Protein AF-F4HV07-F1 (afdb_monomer_lite)

pLDDT: mean 74.72, std 17.88, range [35.38, 95.12]

InterPro domains:
  IPR009568 Protein of unknown function DUF1184 [PF06683] (9-59)
  IPR009568 Protein of unknown function DUF1184 [PF06683] (61-180)
  IPR016970 Uncharacterised conserved protein UCP031143 [PIRSF031143] (29-180)

Secondary structure (DSSP, 8-state):
---------------------HHHHHHHHHHHHHHHHHHHHHHHHHHHHHHHHHHHHHHHHHHHHHT---TT----TT---HHHHHHHHHHHHHHHHHHHHHHHHHHHHTT-EE-HHHHHHHHHHHHHHHHHHHTTHHHHHHTT--HHHHHHHHHHHHHHHHHS-------SS--EE---

Structure (mmCIF, N/CA/C/O backbone):
data_AF-F4HV07-F1
#
_entry.id   AF-F4HV07-F1
#
loop_
_atom_site.group_PDB
_atom_site.id
_atom_site.type_symbol
_atom_site.label_atom_id
_atom_site.label_alt_id
_atom_site.label_comp_id
_atom_site.label_asym_id
_atom_site.label_entity_id
_atom_site.label_seq_id
_atom_site.pdbx_PDB_ins_code
_atom_site.Cartn_x
_atom_site.Cartn_y
_atom_site.Cartn_z
_atom_site.occupancy
_atom_site.B_iso_or_equiv
_atom_site.auth_seq_id
_atom_site.auth_comp_id
_atom_site.auth_asym_id
_atom_site.auth_atom_id
_atom_site.pdbx_PDB_model_num
ATOM 1 N N . MET A 1 1 ? -64.181 -35.213 19.796 1.00 35.38 1 MET A N 1
ATOM 2 C CA . MET A 1 1 ? -63.453 -33.927 19.724 1.00 35.38 1 MET A CA 1
ATOM 3 C C . MET A 1 1 ? -62.015 -34.170 20.150 1.00 35.38 1 MET A C 1
ATOM 5 O O . MET A 1 1 ? -61.786 -34.418 21.320 1.00 35.38 1 MET A O 1
ATOM 9 N N . SER A 1 2 ? -61.066 -34.180 19.218 1.00 43.28 2 SER A N 1
ATOM 10 C CA . SER A 1 2 ? -59.640 -34.032 19.534 1.00 43.28 2 SER A CA 1
ATOM 11 C C . SER A 1 2 ? -58.953 -33.558 18.258 1.00 43.28 2 SER A C 1
ATOM 13 O O . SER A 1 2 ? -58.504 -34.352 17.436 1.00 43.28 2 SER A O 1
ATOM 15 N N . MET A 1 3 ? -59.032 -32.247 18.015 1.00 40.47 3 MET A N 1
ATOM 16 C CA . MET A 1 3 ? -58.273 -31.603 16.950 1.00 40.47 3 MET A CA 1
ATOM 17 C C . MET A 1 3 ? -56.833 -31.511 17.443 1.00 40.47 3 MET A C 1
ATOM 19 O O . MET A 1 3 ? -56.530 -30.752 18.360 1.00 40.47 3 MET A O 1
ATOM 23 N N . THR A 1 4 ? -55.957 -32.333 16.875 1.00 45.59 4 THR A N 1
ATOM 24 C CA . THR A 1 4 ? -54.514 -32.221 17.070 1.00 45.59 4 THR A CA 1
ATOM 25 C C . THR A 1 4 ? -54.048 -30.919 16.436 1.00 45.59 4 THR A C 1
ATOM 27 O O . THR A 1 4 ? -53.801 -30.855 15.230 1.00 45.59 4 THR A O 1
ATOM 30 N N . ASP A 1 5 ? -53.976 -29.883 17.261 1.00 43.06 5 ASP A N 1
ATOM 31 C CA . ASP A 1 5 ? -53.484 -28.564 16.907 1.00 43.06 5 ASP A CA 1
ATOM 32 C C . ASP A 1 5 ? -51.972 -28.670 16.654 1.00 43.06 5 ASP A C 1
ATOM 34 O O . ASP A 1 5 ? -51.141 -28.716 17.565 1.00 43.06 5 ASP A O 1
ATOM 38 N N . ARG A 1 6 ? -51.602 -28.856 15.383 1.00 45.81 6 ARG A N 1
ATOM 39 C CA . ARG A 1 6 ? -50.206 -28.906 14.946 1.00 45.81 6 ARG A CA 1
ATOM 40 C C . ARG A 1 6 ? -49.664 -27.484 14.960 1.00 45.81 6 ARG A C 1
ATOM 42 O O . ARG A 1 6 ? -49.625 -26.813 13.932 1.00 45.81 6 ARG A O 1
ATOM 49 N N . VAL A 1 7 ? -49.229 -27.042 16.137 1.00 45.25 7 VAL A N 1
ATOM 50 C CA . VAL A 1 7 ? -48.490 -25.793 16.321 1.00 45.25 7 VAL A CA 1
ATOM 51 C C . VAL A 1 7 ? -47.242 -25.845 15.440 1.00 45.25 7 VAL A C 1
ATOM 53 O O . VAL A 1 7 ? -46.261 -26.531 15.737 1.00 45.25 7 VAL A O 1
ATOM 56 N N . LEU A 1 8 ? -47.310 -25.126 14.320 1.00 48.62 8 LEU A N 1
ATOM 57 C CA . LEU A 1 8 ? -46.203 -24.836 13.420 1.00 48.62 8 LEU A CA 1
ATOM 58 C C . LEU A 1 8 ? -45.113 -24.130 14.225 1.00 48.62 8 LEU A C 1
ATOM 60 O O . LEU A 1 8 ? -45.133 -22.909 14.400 1.00 48.62 8 LEU A O 1
ATOM 64 N N . ARG A 1 9 ? -44.165 -24.918 14.744 1.00 46.69 9 ARG A N 1
ATOM 65 C CA . ARG A 1 9 ? -42.970 -24.435 15.432 1.00 46.69 9 ARG A CA 1
ATOM 66 C C . ARG A 1 9 ? -42.171 -23.631 14.415 1.00 46.69 9 ARG A C 1
ATOM 68 O O . ARG A 1 9 ? -41.410 -24.180 13.623 1.00 46.69 9 ARG A O 1
ATOM 75 N N . HIS A 1 10 ? -42.430 -22.327 14.396 1.00 42.97 10 HIS A N 1
ATOM 76 C CA . HIS A 1 10 ? -41.732 -21.359 13.575 1.00 42.97 10 HIS A CA 1
ATOM 77 C C . HIS A 1 10 ? -40.242 -21.525 13.835 1.00 42.97 10 HIS A C 1
ATOM 79 O O . HIS A 1 10 ? -39.713 -21.113 14.866 1.00 42.97 10 HIS A O 1
ATOM 85 N N . ASN A 1 11 ? -39.569 -22.135 12.866 1.00 41.00 11 ASN A N 1
ATOM 86 C CA . ASN A 1 11 ? -38.128 -22.278 12.800 1.00 41.00 11 ASN A CA 1
ATOM 87 C C . ASN A 1 11 ? -37.521 -20.915 12.419 1.00 41.00 11 ASN A C 1
ATOM 89 O O . ASN A 1 11 ? -36.750 -20.791 11.467 1.00 41.00 11 ASN A O 1
ATOM 93 N N . LYS A 1 12 ? -37.876 -19.855 13.162 1.00 43.12 12 LYS A N 1
ATOM 94 C CA . LYS A 1 12 ? -37.102 -18.617 13.207 1.00 43.12 12 LYS A CA 1
ATOM 95 C C . LYS A 1 12 ? -35.847 -18.955 13.986 1.00 43.12 12 LYS A C 1
ATOM 97 O O . LYS A 1 12 ? -35.738 -18.700 15.180 1.00 43.12 12 LYS A O 1
ATOM 102 N N . ARG A 1 13 ? -34.950 -19.628 13.258 1.00 40.62 13 ARG A N 1
ATOM 103 C CA . ARG A 1 13 ? -33.519 -19.752 13.477 1.00 40.62 13 ARG A CA 1
ATOM 104 C C . ARG A 1 13 ? -33.102 -18.553 14.301 1.00 40.62 13 ARG A C 1
ATOM 106 O O . ARG A 1 13 ? -33.077 -17.438 13.785 1.00 40.62 13 ARG A O 1
ATOM 113 N N . LEU A 1 14 ? -32.933 -18.820 15.593 1.00 40.00 14 LEU A N 1
ATOM 114 C CA . LEU A 1 14 ? -32.525 -17.877 16.611 1.00 40.00 14 LEU A CA 1
ATOM 115 C C . LEU A 1 14 ? -31.352 -17.118 16.006 1.00 40.00 14 LEU A C 1
ATOM 117 O O . LEU A 1 14 ? -30.250 -17.657 15.884 1.00 40.00 14 LEU A O 1
ATOM 121 N N . LEU A 1 15 ? -31.626 -15.901 15.529 1.00 40.31 15 LEU A N 1
ATOM 122 C CA . LEU A 1 15 ? -30.617 -14.898 15.267 1.00 40.31 15 LEU A CA 1
ATOM 123 C C . LEU A 1 15 ? -30.071 -14.628 16.647 1.00 40.31 15 LEU A C 1
ATOM 125 O O . LEU A 1 15 ? -30.606 -13.798 17.368 1.00 40.31 15 LEU A O 1
ATOM 129 N N . GLN A 1 16 ? -29.116 -15.476 17.016 1.00 40.97 16 GLN A N 1
ATOM 130 C CA . GLN A 1 16 ? -28.463 -15.559 18.295 1.00 40.97 16 GLN A CA 1
ATOM 131 C C . GLN A 1 16 ? -28.157 -14.124 18.687 1.00 40.97 16 GLN A C 1
ATOM 133 O O . GLN A 1 16 ? -27.287 -13.480 18.095 1.00 40.97 16 GLN A O 1
ATOM 138 N N . GLU A 1 17 ? -28.980 -13.596 19.592 1.00 39.78 17 GLU A N 1
ATOM 139 C CA . GLU A 1 17 ? -28.769 -12.327 20.255 1.00 39.78 17 GLU A CA 1
ATOM 140 C C . GLU A 1 17 ? -27.489 -12.542 21.040 1.00 39.78 17 GLU A C 1
ATOM 142 O O . GLU A 1 17 ? -27.471 -13.059 22.157 1.00 39.78 17 GLU A O 1
ATOM 147 N N . SER A 1 18 ? -26.367 -12.303 20.368 1.00 46.44 18 SER A N 1
ATOM 148 C CA . SER A 1 18 ? -25.047 -12.400 20.942 1.00 46.44 18 SER A CA 1
ATOM 149 C C . SER A 1 18 ? -24.970 -11.295 21.980 1.00 46.44 18 SER A C 1
ATOM 151 O O . SER A 1 18 ? -24.650 -10.157 21.644 1.00 46.44 18 SER A O 1
ATOM 153 N N . ARG A 1 19 ? -25.379 -11.650 23.201 1.00 41.97 19 ARG A N 1
ATOM 154 C CA . ARG A 1 19 ? -25.065 -11.049 24.496 1.00 41.97 19 ARG A CA 1
ATOM 155 C C . ARG A 1 19 ? -24.405 -9.683 24.341 1.00 41.97 19 ARG A C 1
ATOM 157 O O . ARG A 1 19 ? -23.184 -9.585 24.237 1.00 41.97 19 ARG A O 1
ATOM 164 N N . TYR A 1 20 ? -25.241 -8.650 24.296 1.00 43.00 20 TYR A N 1
ATOM 165 C CA . TYR A 1 20 ? -24.822 -7.259 24.378 1.00 43.00 20 TYR A CA 1
ATOM 166 C C . TYR A 1 20 ? -24.114 -7.064 25.724 1.00 43.00 20 TYR A C 1
ATOM 168 O O . TYR A 1 20 ? -24.751 -6.929 26.763 1.00 43.00 20 TYR A O 1
ATOM 176 N N . SER A 1 21 ? -22.786 -7.165 25.724 1.00 46.47 21 SER A N 1
ATOM 177 C CA . SER A 1 21 ? -21.958 -6.898 26.895 1.00 46.47 21 SER A CA 1
ATOM 178 C C . SER A 1 21 ? -21.276 -5.550 26.677 1.00 46.47 21 SER A C 1
ATOM 180 O O . SER A 1 21 ? -20.491 -5.438 25.728 1.00 46.47 21 SER A O 1
ATOM 182 N N . PRO A 1 22 ? -21.539 -4.532 27.516 1.00 55.81 22 PRO A N 1
ATOM 183 C CA . PRO A 1 22 ? -20.980 -3.189 27.339 1.00 55.81 22 PRO A CA 1
ATOM 184 C C . PRO A 1 22 ? -19.443 -3.195 27.313 1.00 55.81 22 PRO A C 1
ATOM 186 O O . PRO A 1 22 ? -18.833 -2.406 26.596 1.00 55.81 22 PRO A O 1
ATOM 189 N N . TYR A 1 23 ? -18.807 -4.164 27.980 1.00 53.59 23 TYR A N 1
ATOM 190 C CA . TYR A 1 23 ? -17.352 -4.333 27.963 1.00 53.59 23 TYR A CA 1
ATOM 191 C C . TYR A 1 23 ? -16.792 -4.742 26.591 1.00 53.59 23 TYR A C 1
ATOM 193 O O . TYR A 1 23 ? -15.647 -4.429 26.281 1.00 53.59 23 TYR A O 1
ATOM 201 N N . THR A 1 24 ? -17.587 -5.401 25.738 1.00 58.12 24 THR A N 1
ATOM 202 C CA . THR A 1 24 ? -17.143 -5.795 24.386 1.00 58.12 24 THR A CA 1
ATOM 203 C C . THR A 1 24 ? -17.156 -4.639 23.389 1.00 58.12 24 THR A C 1
ATOM 205 O O . THR A 1 24 ? -16.438 -4.697 22.389 1.00 58.12 24 THR A O 1
ATOM 208 N N . LEU A 1 25 ? -17.946 -3.588 23.646 1.00 61.03 25 LEU A N 1
ATOM 209 C CA . LEU A 1 25 ? -18.058 -2.437 22.749 1.00 61.03 25 LEU A CA 1
ATOM 210 C C . LEU A 1 25 ? -16.751 -1.636 22.728 1.00 61.03 25 LEU A C 1
ATOM 212 O O . LEU A 1 25 ? -16.178 -1.439 21.657 1.00 61.03 25 LEU A O 1
ATOM 216 N N . GLY A 1 26 ? -16.216 -1.301 23.908 1.00 65.38 26 GLY A N 1
ATOM 217 C CA . GLY A 1 26 ? -14.951 -0.567 24.022 1.00 65.38 26 GLY A CA 1
ATOM 218 C C . GLY A 1 26 ? -13.763 -1.317 23.407 1.00 65.38 26 GLY A C 1
ATOM 219 O O . GLY A 1 26 ? -12.891 -0.711 22.785 1.00 65.38 26 GLY A O 1
ATOM 220 N N . THR A 1 27 ? -13.746 -2.654 23.492 1.00 73.44 27 THR A N 1
ATOM 221 C CA . THR A 1 27 ? -12.715 -3.468 22.824 1.00 73.44 27 THR A CA 1
ATOM 222 C C . THR A 1 27 ? -12.792 -3.347 21.301 1.00 73.44 27 THR A C 1
ATOM 224 O O . THR A 1 27 ? -11.757 -3.220 20.646 1.00 73.44 27 THR A O 1
ATOM 227 N N . LYS A 1 28 ? -14.002 -3.353 20.726 1.00 76.31 28 LYS A N 1
ATOM 228 C CA . LYS A 1 28 ? -14.199 -3.245 19.272 1.00 76.31 28 LYS A CA 1
ATOM 229 C C . LYS A 1 28 ? -13.861 -1.857 18.739 1.00 76.31 28 LYS A C 1
ATOM 231 O O . LYS A 1 28 ? -13.249 -1.768 17.680 1.00 76.31 28 LYS A O 1
ATOM 236 N N . GLU A 1 29 ? -14.209 -0.795 19.459 1.00 78.56 29 GLU A N 1
ATOM 237 C CA . GLU A 1 29 ? -13.855 0.576 19.068 1.00 78.56 29 GLU A CA 1
ATOM 238 C C . GLU A 1 29 ? -12.343 0.791 19.080 1.00 78.56 29 GLU A C 1
ATOM 240 O O . GLU A 1 29 ? -11.780 1.262 18.091 1.00 78.56 29 GLU A O 1
ATOM 245 N N . LYS A 1 30 ? -11.660 0.343 20.142 1.00 83.38 30 LYS A N 1
ATOM 246 C CA . LYS A 1 30 ? -10.193 0.388 20.212 1.00 83.38 30 LYS A CA 1
ATOM 247 C C . LYS A 1 30 ? -9.549 -0.386 19.060 1.00 83.38 30 LYS A C 1
ATOM 249 O O . LYS A 1 30 ? -8.585 0.082 18.458 1.00 83.38 30 LYS A O 1
ATOM 254 N N . GLN A 1 31 ? -10.094 -1.556 18.725 1.00 85.00 31 GLN A N 1
ATOM 255 C CA . GLN A 1 31 ? -9.618 -2.341 17.590 1.00 85.00 31 GLN A CA 1
ATOM 256 C C . GLN A 1 31 ? -9.860 -1.627 16.253 1.00 85.00 31 GLN A C 1
ATOM 258 O O . GLN A 1 31 ? -8.975 -1.634 15.402 1.00 85.00 31 GLN A O 1
ATOM 263 N N . LYS A 1 32 ? -11.019 -0.985 16.073 1.00 84.69 32 LYS A N 1
ATOM 264 C CA . LYS A 1 32 ? -11.344 -0.215 14.866 1.00 84.69 32 LYS A CA 1
ATOM 265 C C . LYS A 1 32 ? -10.378 0.953 14.673 1.00 84.69 32 LYS A C 1
ATOM 267 O O . LYS A 1 32 ? -9.863 1.122 13.574 1.00 84.69 32 LYS A O 1
ATOM 272 N N . HIS A 1 33 ? -10.097 1.719 15.729 1.00 87.06 33 HIS A N 1
ATOM 273 C CA . HIS A 1 33 ? -9.116 2.8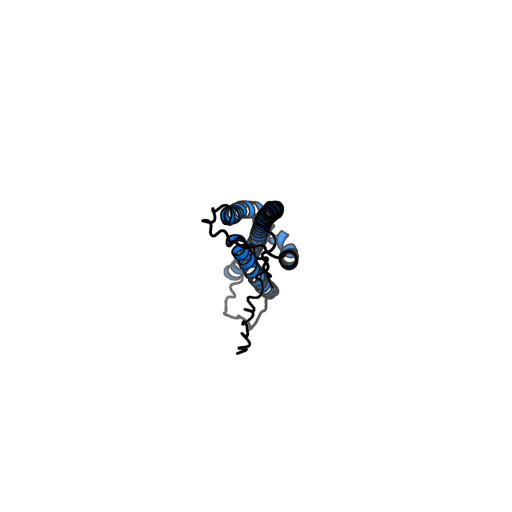07 15.676 1.00 87.06 33 HIS A CA 1
ATOM 274 C C . HIS A 1 33 ? -7.722 2.300 15.304 1.00 87.06 33 HIS A C 1
ATOM 276 O O . HIS A 1 33 ? -7.123 2.822 14.370 1.00 87.06 33 HIS A O 1
ATOM 282 N N . LYS A 1 34 ? -7.264 1.214 15.936 1.00 90.81 34 LYS A N 1
ATOM 283 C CA . LYS A 1 34 ? -5.979 0.593 15.593 1.00 90.81 34 LYS A CA 1
ATOM 284 C C . LYS A 1 34 ? -5.911 0.157 14.123 1.00 90.81 34 LYS A C 1
ATOM 286 O O . LYS A 1 34 ? -4.899 0.367 13.470 1.00 90.81 34 LYS A O 1
ATOM 291 N N . GLN A 1 35 ? -6.982 -0.434 13.588 1.00 91.00 35 GLN A N 1
ATOM 292 C CA . GLN A 1 35 ? -7.014 -0.857 12.182 1.00 91.00 35 GLN A CA 1
ATOM 293 C C . GLN A 1 35 ? -7.047 0.318 11.203 1.00 91.00 35 GLN A C 1
ATOM 295 O O . GLN A 1 35 ? -6.504 0.195 10.110 1.00 91.00 35 GLN A O 1
ATOM 300 N N . LYS A 1 36 ? -7.656 1.448 11.581 1.00 91.69 36 LYS A N 1
ATOM 301 C CA . LYS A 1 36 ? -7.581 2.687 10.798 1.00 91.69 36 LYS A CA 1
ATOM 302 C C . LYS A 1 36 ? -6.147 3.211 10.739 1.00 91.69 36 LYS A C 1
ATOM 304 O O . LYS A 1 36 ? -5.677 3.506 9.651 1.00 91.69 36 LYS A O 1
ATOM 309 N N . GLU A 1 37 ? -5.443 3.269 11.869 1.00 92.69 37 GLU A N 1
ATOM 310 C CA . GLU A 1 37 ? -4.026 3.674 11.908 1.00 92.69 37 GLU A CA 1
ATOM 311 C C . GLU A 1 37 ? -3.143 2.748 11.059 1.00 92.69 37 GLU A C 1
ATOM 313 O O . GLU A 1 37 ? -2.338 3.220 10.260 1.00 92.69 37 GLU A O 1
ATOM 318 N N . GLU A 1 38 ? -3.345 1.432 11.164 1.00 93.50 38 GLU A N 1
ATOM 319 C CA . GLU A 1 38 ? -2.631 0.450 10.341 1.00 93.50 38 GLU A CA 1
ATOM 320 C C . GLU A 1 38 ? -2.947 0.630 8.846 1.00 93.50 38 GLU A C 1
ATOM 322 O O . GLU A 1 38 ? -2.042 0.604 8.017 1.00 93.50 38 GLU A O 1
ATOM 327 N N . ALA A 1 39 ? -4.207 0.890 8.483 1.00 92.38 39 ALA A N 1
ATOM 328 C CA . ALA A 1 39 ? -4.594 1.175 7.101 1.00 92.38 39 ALA A CA 1
ATOM 329 C C . ALA A 1 39 ? -3.986 2.482 6.565 1.00 92.38 39 ALA A C 1
ATOM 331 O O . ALA A 1 39 ? -3.610 2.528 5.396 1.00 92.38 39 ALA A O 1
ATOM 332 N N . VAL A 1 40 ? -3.851 3.517 7.404 1.00 93.50 40 VAL A N 1
ATOM 333 C CA . VAL A 1 40 ? -3.136 4.757 7.052 1.00 93.50 40 VAL A CA 1
ATOM 334 C C . VAL A 1 40 ? -1.681 4.446 6.731 1.00 93.50 40 VAL A C 1
ATOM 336 O O . VAL A 1 40 ? -1.209 4.813 5.659 1.00 93.50 40 VAL A O 1
ATOM 339 N N . GLN A 1 41 ? -0.985 3.735 7.620 1.00 94.38 41 GLN A N 1
ATOM 340 C CA . GLN A 1 41 ? 0.423 3.393 7.42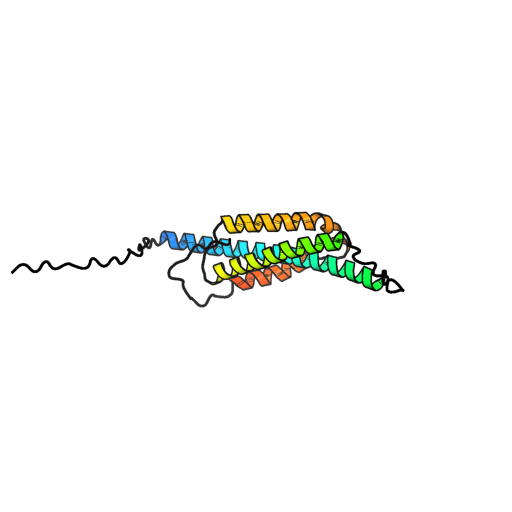3 1.00 94.38 41 GLN A CA 1
ATOM 341 C C . GLN A 1 41 ? 0.632 2.577 6.140 1.00 94.38 41 GLN A C 1
ATOM 343 O O . GLN A 1 41 ? 1.487 2.910 5.322 1.00 94.38 41 GLN A O 1
ATOM 348 N N . LEU A 1 42 ? -0.202 1.559 5.927 1.00 94.06 42 LEU A N 1
ATOM 349 C CA . LEU A 1 42 ? -0.178 0.726 4.725 1.00 94.06 42 LEU A CA 1
ATOM 350 C C . LEU A 1 42 ? -0.475 1.510 3.446 1.00 94.06 42 LEU A C 1
ATOM 352 O O . LEU A 1 42 ? 0.077 1.212 2.386 1.00 94.06 42 LEU A O 1
ATOM 356 N N . GLY A 1 43 ? -1.367 2.495 3.534 1.00 93.69 43 GLY A N 1
ATOM 357 C CA . GLY A 1 43 ? -1.682 3.362 2.414 1.00 93.69 43 GLY A CA 1
ATOM 358 C C . GLY A 1 43 ? -0.537 4.293 2.055 1.00 93.69 43 GLY A C 1
ATOM 359 O O . GLY A 1 43 ? -0.208 4.416 0.873 1.00 93.69 43 GLY A O 1
ATOM 360 N N . VAL A 1 44 ? 0.121 4.881 3.053 1.00 95.12 44 VAL A N 1
ATOM 361 C CA . VAL A 1 44 ? 1.330 5.692 2.860 1.00 95.12 44 VAL A CA 1
ATOM 362 C C . VAL A 1 44 ? 2.429 4.860 2.207 1.00 95.12 44 VAL A C 1
ATOM 364 O O . VAL A 1 44 ? 2.982 5.270 1.189 1.00 95.12 44 VAL A O 1
ATOM 367 N N . GLU A 1 45 ? 2.688 3.665 2.733 1.00 94.31 45 GLU A N 1
ATOM 368 C CA . GLU A 1 45 ? 3.729 2.770 2.234 1.00 94.31 45 GLU A CA 1
ATOM 369 C C . GLU A 1 45 ? 3.494 2.354 0.774 1.00 94.31 45 GLU A C 1
ATOM 371 O O . GLU A 1 45 ? 4.372 2.548 -0.069 1.00 94.31 45 GLU A O 1
ATOM 376 N N . LEU A 1 46 ? 2.288 1.876 0.431 1.00 93.75 46 LEU A N 1
ATOM 377 C CA . LEU A 1 46 ? 1.956 1.539 -0.958 1.00 93.75 46 LEU A CA 1
ATOM 378 C C . LEU A 1 46 ? 2.102 2.755 -1.882 1.00 93.75 46 LEU A C 1
ATOM 380 O O . LEU A 1 46 ? 2.607 2.625 -2.996 1.00 93.75 46 LEU A O 1
ATOM 384 N N . SER A 1 47 ? 1.653 3.929 -1.437 1.00 92.81 47 SER A N 1
ATOM 385 C CA . SER A 1 47 ? 1.704 5.144 -2.253 1.00 92.81 47 SER A CA 1
ATOM 386 C C . SER A 1 47 ? 3.144 5.582 -2.530 1.00 92.81 47 SER A C 1
ATOM 388 O O . SER A 1 47 ? 3.445 5.985 -3.652 1.00 92.81 47 SER A O 1
ATOM 390 N N . LEU A 1 48 ? 4.042 5.455 -1.546 1.00 92.50 48 LEU A N 1
ATOM 391 C CA . LEU A 1 48 ? 5.472 5.707 -1.732 1.00 92.50 48 LEU A CA 1
ATOM 392 C C . LEU A 1 48 ? 6.079 4.750 -2.756 1.00 92.50 48 LEU A C 1
ATOM 394 O O . LEU A 1 48 ? 6.790 5.203 -3.648 1.00 92.50 48 LEU A O 1
ATOM 398 N N . PHE A 1 49 ? 5.750 3.459 -2.686 1.00 91.62 49 PHE A N 1
ATOM 399 C CA . PHE A 1 49 ? 6.225 2.487 -3.672 1.00 91.62 49 PHE A CA 1
ATOM 400 C C . PHE A 1 49 ? 5.723 2.799 -5.086 1.00 91.62 49 PHE A C 1
ATOM 402 O O . PHE A 1 49 ? 6.491 2.711 -6.043 1.00 91.62 49 PHE A O 1
ATOM 409 N N . VAL A 1 50 ? 4.452 3.194 -5.232 1.00 89.75 50 VAL A N 1
ATOM 410 C CA . VAL A 1 50 ? 3.890 3.611 -6.529 1.00 89.75 50 VAL A CA 1
ATOM 411 C C . VAL A 1 50 ? 4.626 4.841 -7.058 1.00 89.75 50 VAL A C 1
ATOM 413 O O . VAL A 1 50 ? 5.018 4.859 -8.225 1.00 89.75 50 VAL A O 1
ATOM 416 N N . ALA A 1 51 ? 4.840 5.849 -6.209 1.00 89.88 51 ALA A N 1
ATOM 417 C CA . ALA A 1 51 ? 5.539 7.073 -6.583 1.00 89.88 51 ALA A CA 1
ATOM 418 C C . ALA A 1 51 ? 6.990 6.795 -7.007 1.00 89.88 51 ALA A C 1
ATOM 420 O O . ALA A 1 51 ? 7.427 7.300 -8.038 1.00 89.88 51 ALA A O 1
ATOM 421 N N . GLU A 1 52 ? 7.711 5.956 -6.263 1.00 89.62 52 GLU A N 1
ATOM 422 C CA . GLU A 1 52 ? 9.095 5.578 -6.565 1.00 89.62 52 GLU A CA 1
ATOM 423 C C . GLU A 1 52 ? 9.202 4.807 -7.888 1.00 89.62 52 GLU A C 1
ATOM 425 O O . GLU A 1 52 ? 10.026 5.133 -8.742 1.00 89.62 52 GLU A O 1
ATOM 430 N N . ALA A 1 53 ? 8.317 3.834 -8.117 1.00 86.25 53 ALA A N 1
ATOM 431 C CA . ALA A 1 53 ? 8.291 3.085 -9.371 1.00 86.25 53 ALA A CA 1
ATOM 432 C C . ALA A 1 53 ? 7.944 3.974 -10.579 1.00 86.25 53 ALA A C 1
ATOM 434 O O . ALA A 1 53 ? 8.533 3.820 -11.651 1.00 86.25 53 ALA A O 1
ATOM 435 N N . MET A 1 54 ? 7.004 4.911 -10.419 1.00 85.19 54 MET A N 1
ATOM 436 C CA . MET A 1 54 ? 6.676 5.890 -11.459 1.00 85.19 54 MET A CA 1
ATOM 437 C C . MET A 1 54 ? 7.842 6.837 -11.751 1.00 85.19 54 MET A C 1
ATOM 439 O O . MET A 1 54 ? 8.101 7.133 -12.916 1.00 85.19 54 MET A O 1
ATOM 443 N N . PHE A 1 55 ? 8.546 7.287 -10.715 1.00 84.81 55 PHE A N 1
ATOM 444 C CA . PHE A 1 55 ? 9.699 8.172 -10.842 1.00 84.81 55 PHE A CA 1
ATOM 445 C C . PHE A 1 55 ? 10.837 7.514 -11.641 1.00 84.81 55 PHE A C 1
ATOM 447 O O . PHE A 1 55 ? 11.349 8.084 -12.607 1.00 84.81 55 PHE A O 1
ATOM 454 N N . LEU A 1 56 ? 11.148 6.254 -11.328 1.00 82.44 56 LEU A N 1
ATOM 455 C CA . LEU A 1 56 ? 12.142 5.473 -12.069 1.00 82.44 56 LEU A CA 1
ATOM 456 C C . LEU A 1 56 ? 11.756 5.267 -13.542 1.00 82.44 56 LEU A C 1
ATOM 458 O O . LEU A 1 56 ? 12.618 5.283 -14.423 1.00 82.44 56 LEU A O 1
ATOM 462 N N . LEU A 1 57 ? 10.463 5.097 -13.833 1.00 78.44 57 LEU A N 1
ATOM 463 C CA . LEU A 1 57 ? 9.992 5.026 -15.214 1.00 78.44 57 LEU A CA 1
ATOM 464 C C . LEU A 1 57 ? 10.157 6.334 -15.973 1.00 78.44 57 LEU A C 1
ATOM 466 O O . LEU A 1 57 ? 10.506 6.289 -17.154 1.00 78.44 57 LEU A O 1
ATOM 470 N N . SER A 1 58 ? 9.855 7.472 -15.344 1.00 75.25 58 SER A N 1
ATOM 471 C CA . SER A 1 58 ? 9.965 8.765 -16.018 1.00 75.25 58 SER A CA 1
ATOM 472 C C . SER A 1 58 ? 11.404 9.058 -16.422 1.00 75.25 58 SER A C 1
ATOM 474 O O . SER A 1 58 ? 11.629 9.482 -17.556 1.00 75.25 58 SER A O 1
ATOM 476 N N . ASP A 1 59 ? 12.370 8.740 -15.561 1.00 68.56 59 ASP A N 1
ATOM 477 C CA . ASP A 1 59 ? 13.790 8.924 -15.868 1.00 68.56 59 ASP A CA 1
ATOM 478 C C . ASP A 1 59 ? 14.232 8.018 -17.017 1.00 68.56 59 ASP A C 1
ATOM 480 O O . ASP A 1 59 ? 14.872 8.473 -17.969 1.00 68.56 59 ASP A O 1
ATOM 484 N N . ALA A 1 60 ? 13.831 6.742 -16.982 1.00 69.31 60 ALA A N 1
ATOM 485 C CA . ALA A 1 60 ? 14.135 5.805 -18.055 1.00 69.31 60 ALA A CA 1
ATOM 486 C C . ALA A 1 60 ? 13.536 6.277 -19.389 1.00 69.31 60 ALA A C 1
ATOM 488 O O . ALA A 1 60 ? 14.242 6.339 -20.399 1.00 69.31 60 ALA A O 1
ATOM 489 N N . TYR A 1 61 ? 12.255 6.656 -19.398 1.00 68.44 61 TYR A N 1
ATOM 490 C CA . TYR A 1 61 ? 11.564 7.118 -20.601 1.00 68.44 61 TYR A CA 1
ATOM 491 C C . TYR A 1 61 ? 12.190 8.401 -21.163 1.00 68.44 61 TYR A C 1
ATOM 493 O O . TYR A 1 61 ? 12.424 8.481 -22.370 1.00 68.44 61 TYR A O 1
ATOM 501 N N . TYR A 1 62 ? 12.548 9.362 -20.307 1.00 63.16 62 TYR A N 1
ATOM 502 C CA . TYR A 1 62 ? 13.223 10.588 -20.731 1.00 63.16 62 TYR A CA 1
ATOM 503 C C . TYR A 1 62 ? 14.579 10.305 -21.385 1.00 63.16 62 TYR A C 1
ATOM 505 O O . TYR A 1 62 ? 14.895 10.885 -22.428 1.00 63.16 62 TYR A O 1
ATOM 513 N N . VAL A 1 63 ? 15.373 9.388 -20.822 1.00 61.06 63 VAL A N 1
ATOM 514 C CA . VAL A 1 63 ? 16.670 9.002 -21.399 1.00 61.06 63 VAL A CA 1
ATOM 515 C C . VAL A 1 63 ? 16.488 8.333 -22.762 1.00 61.06 63 VAL A C 1
ATOM 517 O O . VAL A 1 63 ? 17.190 8.686 -23.718 1.00 61.06 63 VAL A O 1
ATOM 520 N N . PHE A 1 64 ? 15.522 7.417 -22.881 1.00 56.69 64 PHE A N 1
ATOM 521 C CA . PHE A 1 64 ? 15.205 6.769 -24.154 1.00 56.69 64 PHE A CA 1
ATOM 522 C C . PHE A 1 64 ? 14.741 7.773 -25.206 1.00 56.69 64 PHE A C 1
ATOM 524 O O . PHE A 1 64 ? 15.208 7.727 -26.344 1.00 56.69 64 PHE A O 1
ATOM 531 N N . GLU A 1 65 ? 13.856 8.697 -24.835 1.00 62.84 65 GLU A N 1
ATOM 532 C CA . GLU A 1 65 ? 13.315 9.669 -25.774 1.00 62.84 65 GLU A CA 1
ATOM 533 C C . GLU A 1 65 ? 14.342 10.743 -26.169 1.00 62.84 65 GLU A C 1
ATOM 535 O O . GLU A 1 65 ? 14.356 11.186 -27.318 1.00 62.84 65 GLU A O 1
ATOM 540 N N . THR A 1 66 ? 15.212 11.169 -25.254 1.00 60.47 66 THR A N 1
ATOM 541 C CA . THR A 1 66 ? 16.132 12.293 -25.493 1.00 60.47 66 THR A CA 1
ATOM 542 C C . THR A 1 66 ? 17.439 11.844 -26.135 1.00 60.47 66 THR A C 1
ATOM 544 O O . THR A 1 66 ? 17.883 12.437 -27.118 1.00 60.47 66 THR A O 1
ATOM 547 N N . TYR A 1 67 ? 18.058 10.788 -25.605 1.00 58.59 67 TYR A N 1
ATOM 548 C CA . TYR A 1 67 ? 19.416 10.387 -25.991 1.00 58.59 67 TYR A CA 1
ATOM 549 C C . TYR A 1 67 ? 19.435 9.165 -26.899 1.00 58.59 67 TYR A C 1
ATOM 551 O O . TYR A 1 67 ? 20.305 9.048 -27.762 1.00 58.59 67 TYR A O 1
ATOM 559 N N . ILE A 1 68 ? 18.466 8.265 -26.731 1.00 60.06 68 ILE A N 1
ATOM 560 C CA . ILE A 1 68 ? 18.391 6.996 -27.462 1.00 60.06 68 ILE A CA 1
ATOM 561 C C . ILE A 1 68 ? 17.260 7.044 -28.498 1.00 60.06 68 ILE A C 1
ATOM 563 O O . ILE A 1 68 ? 16.715 6.007 -28.854 1.00 60.06 68 ILE A O 1
ATOM 567 N N . LYS A 1 69 ? 16.897 8.225 -29.027 1.00 58.50 69 LYS A N 1
ATOM 568 C CA . LYS A 1 69 ? 16.031 8.330 -30.215 1.00 58.50 69 LYS A CA 1
ATOM 569 C C . LYS A 1 69 ? 16.775 7.676 -31.391 1.00 58.50 69 LYS A C 1
ATOM 571 O O . LYS A 1 69 ? 17.703 8.290 -31.929 1.00 58.50 69 LYS A O 1
ATOM 576 N N . PRO A 1 70 ? 16.447 6.438 -31.814 1.00 51.97 70 PRO A N 1
ATOM 577 C CA . PRO A 1 70 ? 17.221 5.774 -32.847 1.00 51.97 70 PRO A CA 1
ATOM 578 C C . PRO A 1 70 ? 16.867 6.446 -34.167 1.00 51.97 70 PRO A C 1
ATOM 580 O O . PRO A 1 70 ? 15.701 6.489 -34.557 1.00 51.97 70 PRO A O 1
ATOM 583 N N . LYS A 1 71 ? 17.874 6.967 -34.870 1.00 58.38 71 LYS A N 1
ATOM 584 C CA . LYS A 1 71 ? 17.692 7.815 -36.056 1.00 58.38 71 LYS A CA 1
ATOM 585 C C . LYS A 1 71 ? 16.978 7.168 -37.252 1.00 58.38 71 LYS A C 1
ATOM 587 O O . LYS A 1 71 ? 16.849 7.843 -38.257 1.00 58.38 71 LYS A O 1
ATOM 592 N N . ASN A 1 72 ? 16.521 5.915 -37.198 1.00 55.41 72 ASN A N 1
ATOM 593 C CA . ASN A 1 72 ? 15.972 5.241 -38.380 1.00 55.41 72 ASN A CA 1
ATOM 594 C C . ASN A 1 72 ? 15.005 4.086 -38.075 1.00 55.41 72 ASN A C 1
ATOM 596 O O . ASN A 1 72 ? 15.165 3.003 -38.620 1.00 55.41 72 ASN A O 1
ATOM 600 N N . GLY A 1 73 ? 14.008 4.273 -37.202 1.00 54.03 73 GLY A N 1
ATOM 601 C CA . GLY A 1 73 ? 12.837 3.373 -37.135 1.00 54.03 73 GLY A CA 1
ATOM 602 C C . GLY A 1 73 ? 13.116 1.885 -36.857 1.00 54.03 73 GLY A C 1
ATOM 603 O O . GLY A 1 73 ? 12.203 1.070 -36.948 1.00 54.03 73 GLY A O 1
ATOM 604 N N . VAL A 1 74 ? 14.350 1.514 -36.496 1.00 50.06 74 VAL A N 1
ATOM 605 C CA . VAL A 1 74 ? 14.744 0.143 -36.166 1.00 50.06 74 VAL A CA 1
ATOM 606 C C . VAL A 1 74 ? 14.322 -0.141 -34.727 1.00 50.06 74 VAL A C 1
ATOM 608 O O . VAL A 1 74 ? 15.140 -0.372 -33.841 1.00 50.06 74 VAL A O 1
ATOM 611 N N . TYR A 1 75 ? 13.016 -0.123 -34.481 1.00 46.91 75 TYR A N 1
ATOM 612 C CA . TYR A 1 75 ? 12.457 -0.943 -33.421 1.00 46.91 75 TYR A CA 1
ATOM 613 C C . TYR A 1 75 ? 12.583 -2.382 -33.928 1.00 46.91 75 TYR A C 1
ATOM 615 O O . TYR A 1 75 ? 11.720 -2.881 -34.649 1.00 46.91 75 TYR A O 1
ATOM 623 N N . LYS A 1 76 ? 13.719 -3.040 -33.655 1.00 46.31 76 LYS A N 1
ATOM 624 C CA . LYS A 1 76 ? 13.776 -4.492 -33.821 1.00 46.31 76 LYS A CA 1
ATOM 625 C C . LYS A 1 76 ? 12.831 -5.081 -32.784 1.00 46.31 76 LYS A C 1
ATOM 627 O O . LYS A 1 76 ? 13.101 -5.027 -31.587 1.00 46.31 76 LYS A O 1
ATOM 632 N N . ASP A 1 77 ? 11.698 -5.530 -33.299 1.00 46.16 77 ASP A N 1
ATOM 633 C CA . ASP A 1 77 ? 10.824 -6.582 -32.799 1.00 46.16 77 ASP A CA 1
ATOM 634 C C . ASP A 1 77 ? 11.232 -7.126 -31.416 1.00 46.16 77 ASP A C 1
ATOM 636 O O . ASP A 1 77 ? 12.135 -7.952 -31.280 1.00 46.16 77 ASP A O 1
ATOM 640 N N . GLY A 1 78 ? 10.595 -6.603 -30.367 1.00 50.47 78 GLY A N 1
ATOM 641 C CA . GLY A 1 78 ? 10.618 -7.233 -29.051 1.00 50.47 78 GLY A CA 1
ATOM 642 C C . GLY A 1 78 ? 11.922 -7.136 -28.261 1.00 50.47 78 GLY A C 1
ATOM 643 O O . GLY A 1 78 ? 12.180 -8.036 -27.460 1.00 50.47 78 GLY A O 1
ATOM 644 N N . GLY A 1 79 ? 12.709 -6.064 -28.422 1.00 48.69 79 GLY A N 1
ATOM 645 C CA . GLY A 1 79 ? 13.792 -5.696 -27.502 1.00 48.69 79 GLY A CA 1
ATOM 646 C C . GLY A 1 79 ? 13.281 -5.495 -26.071 1.00 48.69 79 GLY A C 1
ATOM 647 O O . GLY A 1 79 ? 13.116 -4.369 -25.612 1.00 48.69 79 GLY A O 1
ATOM 648 N N . LYS A 1 80 ? 12.985 -6.597 -25.377 1.00 49.47 80 LYS A N 1
ATOM 649 C CA . LYS A 1 80 ? 12.638 -6.659 -23.962 1.00 49.47 80 LYS A CA 1
ATOM 650 C C . LYS A 1 80 ? 13.802 -6.056 -23.191 1.00 49.47 80 LYS A C 1
ATOM 652 O O . LYS A 1 80 ? 14.791 -6.739 -22.934 1.00 49.47 80 LYS A O 1
ATOM 657 N N . SER A 1 81 ? 13.712 -4.780 -22.830 1.00 54.16 81 SER A N 1
ATOM 658 C CA . SER A 1 81 ? 14.601 -4.259 -21.804 1.00 54.16 81 SER A CA 1
ATOM 659 C C . SER A 1 81 ? 14.296 -5.044 -20.525 1.00 54.16 81 SER A C 1
ATOM 661 O O . SER A 1 81 ? 13.134 -5.243 -20.162 1.00 54.16 81 SER A O 1
ATOM 663 N N . SER A 1 82 ? 15.330 -5.552 -19.856 1.00 58.31 82 SER A N 1
ATOM 664 C CA . SER A 1 82 ? 15.185 -6.257 -18.574 1.00 58.31 82 SER A CA 1
ATOM 665 C C . SER A 1 82 ? 14.391 -5.423 -17.558 1.00 58.31 82 SER A C 1
ATOM 667 O O . SER A 1 82 ? 13.599 -5.967 -16.791 1.00 58.31 82 SER A O 1
ATOM 669 N N . GLN A 1 83 ? 14.526 -4.096 -17.634 1.00 59.91 83 GLN A N 1
ATOM 670 C CA . GLN A 1 83 ? 13.763 -3.123 -16.854 1.00 59.91 83 GLN A CA 1
ATOM 671 C C . GLN A 1 83 ? 12.254 -3.159 -17.143 1.00 59.91 83 GLN A C 1
ATOM 673 O O . GLN A 1 83 ? 11.462 -3.072 -16.211 1.00 59.91 83 GLN A O 1
ATOM 678 N N . TRP A 1 84 ? 11.818 -3.340 -18.397 1.00 64.56 84 TRP A N 1
ATOM 679 C CA . TRP A 1 84 ? 10.386 -3.430 -18.717 1.00 64.56 84 TRP A CA 1
ATOM 680 C C . TRP A 1 84 ? 9.743 -4.711 -18.173 1.00 64.56 84 TRP A C 1
ATOM 682 O O . TRP A 1 84 ? 8.600 -4.694 -17.718 1.00 64.56 84 TRP A O 1
ATOM 692 N N . GLU A 1 85 ? 10.471 -5.831 -18.179 1.00 69.12 85 GLU A N 1
ATOM 693 C CA . GLU A 1 85 ? 10.003 -7.075 -17.552 1.00 69.12 85 GLU A CA 1
ATOM 694 C C . GLU A 1 85 ? 9.874 -6.927 -16.025 1.00 69.12 85 GLU A C 1
ATOM 696 O O . GLU A 1 85 ? 8.869 -7.352 -15.442 1.00 69.12 85 GLU A O 1
ATOM 701 N N . GLN A 1 86 ? 10.827 -6.244 -15.379 1.00 66.62 86 GLN A N 1
ATOM 702 C CA . GLN A 1 86 ? 10.700 -5.858 -13.968 1.00 66.62 86 GLN A CA 1
ATOM 703 C C . GLN A 1 86 ? 9.481 -4.950 -13.754 1.00 66.62 86 GLN A C 1
ATOM 705 O O . GLN A 1 86 ? 8.686 -5.190 -12.846 1.00 66.62 86 GLN A O 1
ATOM 710 N N . PHE A 1 87 ? 9.255 -3.980 -14.643 1.00 69.62 87 PHE A N 1
ATOM 711 C CA . PHE A 1 87 ? 8.120 -3.066 -14.541 1.00 69.62 87 PHE A CA 1
ATOM 712 C C . PHE A 1 87 ? 6.756 -3.750 -14.688 1.00 69.62 87 PHE A C 1
ATOM 714 O O . PHE A 1 87 ? 5.820 -3.476 -13.933 1.00 69.62 87 PHE A O 1
ATOM 721 N N . LYS A 1 88 ? 6.634 -4.717 -15.600 1.00 73.81 88 LYS A N 1
ATOM 722 C CA . LYS A 1 88 ? 5.425 -5.549 -15.690 1.00 73.81 88 LYS A CA 1
ATOM 723 C C . LYS A 1 88 ? 5.166 -6.308 -14.393 1.00 73.81 88 LYS A C 1
ATOM 725 O O . LYS A 1 88 ? 4.018 -6.383 -13.956 1.00 73.81 88 LYS A O 1
ATOM 730 N N . THR A 1 89 ? 6.215 -6.821 -13.756 1.00 74.06 89 THR A N 1
ATOM 731 C CA . THR A 1 89 ? 6.104 -7.517 -12.466 1.00 74.06 89 THR A CA 1
ATOM 732 C C . THR A 1 89 ? 5.580 -6.575 -11.378 1.00 74.06 89 THR A C 1
ATOM 734 O O . THR A 1 89 ? 4.632 -6.927 -10.670 1.00 74.06 89 THR A O 1
ATOM 737 N N . PHE A 1 90 ? 6.098 -5.343 -11.328 1.00 78.94 90 PHE A N 1
ATOM 738 C CA . PHE A 1 90 ? 5.591 -4.291 -10.448 1.00 78.94 90 PHE A CA 1
ATOM 739 C C . PHE A 1 90 ? 4.104 -3.996 -10.686 1.00 78.94 90 PHE A C 1
ATOM 741 O O . PHE A 1 90 ? 3.341 -3.891 -9.728 1.00 78.94 90 PHE A O 1
ATOM 748 N N . SER A 1 91 ? 3.653 -3.927 -11.943 1.00 79.50 91 SER A N 1
ATOM 749 C CA . SER A 1 91 ? 2.253 -3.598 -12.259 1.00 79.50 91 SER A CA 1
ATOM 750 C C . SER A 1 91 ? 1.242 -4.569 -11.631 1.00 79.50 91 SER A C 1
ATOM 752 O O . SER A 1 91 ? 0.218 -4.137 -11.095 1.00 79.50 91 SER A O 1
ATOM 754 N N . TYR A 1 92 ? 1.548 -5.872 -11.610 1.00 83.38 92 TYR A N 1
ATOM 755 C CA . TYR A 1 92 ? 0.696 -6.866 -10.959 1.00 83.38 92 TYR A CA 1
ATOM 756 C C . TYR A 1 92 ? 0.671 -6.676 -9.440 1.00 83.38 92 TYR A C 1
ATOM 758 O O . TYR A 1 92 ? -0.417 -6.663 -8.856 1.00 83.38 92 TYR A O 1
ATOM 766 N N . GLN A 1 93 ? 1.833 -6.465 -8.813 1.00 82.88 93 GLN A N 1
ATOM 767 C CA . GLN A 1 93 ? 1.944 -6.219 -7.370 1.00 82.88 93 GLN A CA 1
ATOM 768 C C . GLN A 1 93 ? 1.202 -4.944 -6.953 1.00 82.88 93 GLN A C 1
ATOM 770 O O . GLN A 1 93 ? 0.442 -4.970 -5.986 1.00 82.88 93 GLN A O 1
ATOM 775 N N . PHE A 1 94 ? 1.318 -3.863 -7.727 1.00 86.62 94 PHE A N 1
ATOM 776 C CA . PHE A 1 94 ? 0.570 -2.629 -7.490 1.00 86.62 94 PHE A CA 1
ATOM 777 C C . PHE A 1 94 ? -0.931 -2.818 -7.675 1.00 86.62 94 PHE A C 1
ATOM 779 O O . PHE A 1 94 ? -1.708 -2.366 -6.838 1.00 86.62 94 PHE A O 1
ATOM 786 N N . SER A 1 95 ? -1.362 -3.525 -8.724 1.00 87.06 95 SER A N 1
ATOM 787 C CA . SER A 1 95 ? -2.790 -3.776 -8.958 1.00 87.06 95 SER A CA 1
ATOM 788 C C . SER A 1 95 ? -3.433 -4.557 -7.808 1.00 87.06 95 SER A C 1
ATOM 790 O O . SER A 1 95 ? -4.559 -4.259 -7.400 1.00 87.06 95 SER A O 1
ATOM 792 N N . PHE A 1 96 ? -2.705 -5.530 -7.255 1.00 88.69 96 PHE A N 1
ATOM 793 C CA . PHE A 1 96 ? -3.115 -6.264 -6.069 1.00 88.69 96 PHE A CA 1
ATOM 794 C C . PHE A 1 96 ? -3.124 -5.344 -4.845 1.00 88.69 96 PHE A C 1
ATOM 796 O O . PHE A 1 96 ? -4.143 -5.266 -4.158 1.00 88.69 96 PHE A O 1
ATOM 803 N N . GLY A 1 97 ? -2.032 -4.604 -4.628 1.00 89.88 97 GLY A N 1
ATOM 804 C CA . GLY A 1 97 ? -1.864 -3.644 -3.541 1.00 89.88 97 GLY A CA 1
ATOM 805 C C . GLY A 1 97 ? -3.038 -2.668 -3.445 1.00 89.88 97 GLY A C 1
ATOM 806 O O . GLY A 1 97 ? -3.765 -2.634 -2.454 1.00 89.88 97 GLY A O 1
ATOM 807 N N . VAL A 1 98 ? -3.296 -1.950 -4.538 1.00 91.12 98 VAL A N 1
ATOM 808 C CA . VAL A 1 98 ? -4.370 -0.955 -4.646 1.00 91.12 98 VAL A CA 1
ATOM 809 C C . VAL A 1 98 ? -5.740 -1.587 -4.411 1.00 91.12 98 VAL A C 1
ATOM 811 O O . VAL A 1 98 ? -6.551 -1.042 -3.664 1.00 91.12 98 VAL A O 1
ATOM 814 N N . ARG A 1 99 ? -6.012 -2.758 -5.001 1.00 90.88 99 ARG A N 1
ATOM 815 C CA . ARG A 1 99 ? -7.312 -3.433 -4.859 1.00 90.88 99 ARG A CA 1
ATOM 816 C C . ARG A 1 99 ? -7.580 -3.863 -3.420 1.00 90.88 99 ARG A C 1
ATOM 818 O O . ARG A 1 99 ? -8.687 -3.668 -2.916 1.00 90.88 99 ARG A O 1
ATOM 825 N N . VAL A 1 100 ? -6.594 -4.476 -2.770 1.00 92.06 100 VAL A N 1
ATOM 826 C CA . VAL A 1 100 ? -6.748 -4.962 -1.395 1.00 92.06 100 VAL A CA 1
ATOM 827 C C . VAL A 1 100 ? -6.851 -3.788 -0.431 1.00 92.06 100 VAL A C 1
ATOM 829 O O . VAL A 1 100 ? -7.732 -3.799 0.426 1.00 92.06 100 VAL A O 1
ATOM 832 N N . LEU A 1 101 ? -6.035 -2.748 -0.607 1.00 92.62 101 LEU A N 1
ATOM 833 C CA . LEU A 1 101 ? -6.101 -1.545 0.215 1.00 92.62 101 LEU A CA 1
ATOM 834 C C . LEU A 1 101 ? -7.448 -0.829 0.077 1.00 92.62 101 LEU A C 1
ATOM 836 O O . LEU A 1 101 ? -8.058 -0.494 1.088 1.00 92.62 101 LEU A O 1
ATOM 840 N N . ALA A 1 102 ? -7.969 -0.680 -1.143 1.00 91.50 102 ALA A N 1
ATOM 841 C CA . ALA A 1 102 ? -9.305 -0.128 -1.370 1.00 91.50 102 ALA A CA 1
ATOM 842 C C . ALA A 1 102 ? -10.390 -0.938 -0.637 1.00 91.50 102 ALA A C 1
ATOM 844 O O . ALA A 1 102 ? -11.313 -0.373 -0.048 1.00 91.50 102 ALA A O 1
ATOM 845 N N . ARG A 1 103 ? -10.252 -2.270 -0.603 1.00 90.94 103 ARG A N 1
ATOM 846 C CA . ARG A 1 103 ? -11.155 -3.148 0.151 1.00 90.94 103 ARG A CA 1
ATOM 847 C C . ARG A 1 103 ? -11.013 -2.959 1.665 1.00 90.94 103 ARG A C 1
ATOM 849 O O . ARG A 1 103 ? -12.031 -2.924 2.350 1.00 90.94 103 ARG A O 1
ATOM 856 N N . ILE A 1 104 ? -9.791 -2.806 2.186 1.00 91.88 104 ILE A N 1
ATOM 857 C CA . ILE A 1 104 ? -9.534 -2.490 3.605 1.00 91.88 104 ILE A CA 1
ATOM 858 C 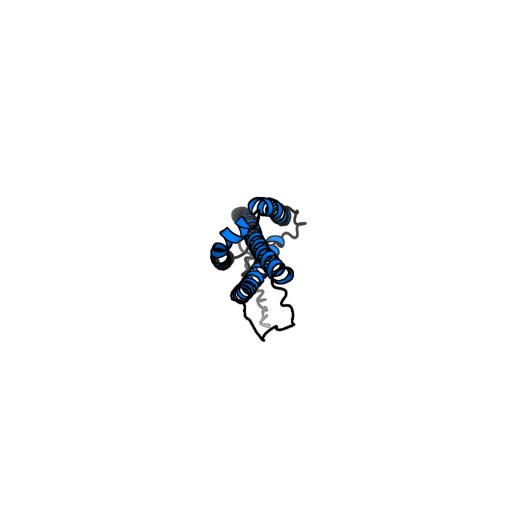C . ILE A 1 104 ? -10.214 -1.175 3.980 1.00 91.88 104 ILE A C 1
ATOM 860 O O . ILE A 1 104 ? -10.999 -1.147 4.928 1.00 91.88 104 ILE A O 1
ATOM 864 N N . VAL A 1 105 ? -9.950 -0.113 3.216 1.00 89.50 105 VAL A N 1
ATOM 865 C CA . VAL A 1 105 ? -10.528 1.220 3.422 1.00 89.50 105 VAL A CA 1
ATOM 866 C C . VAL A 1 105 ? -12.048 1.138 3.452 1.00 89.50 105 VAL A C 1
ATOM 868 O O . VAL A 1 105 ? -12.647 1.540 4.444 1.00 89.50 105 VAL A O 1
ATOM 871 N N . SER A 1 106 ? -12.659 0.526 2.434 1.00 88.81 106 SER A N 1
ATOM 872 C CA . SER A 1 106 ? -14.116 0.398 2.339 1.00 88.81 106 SER A CA 1
ATOM 873 C C . SER A 1 106 ? -14.718 -0.334 3.544 1.00 88.81 106 SER A C 1
ATOM 875 O O . SER A 1 106 ? -15.722 0.109 4.098 1.00 88.81 106 SER A O 1
ATOM 877 N N . ILE A 1 107 ? -14.088 -1.421 4.010 1.00 88.19 107 ILE A N 1
ATOM 878 C CA . ILE A 1 107 ? -14.542 -2.163 5.198 1.00 88.19 107 ILE A CA 1
ATOM 879 C C . ILE A 1 107 ? -14.475 -1.291 6.458 1.00 88.19 107 ILE A C 1
ATOM 881 O O . ILE A 1 107 ? -15.389 -1.336 7.285 1.00 88.19 107 ILE A O 1
ATOM 885 N N . LEU A 1 108 ? -13.402 -0.521 6.632 1.00 87.69 108 LEU A N 1
ATOM 886 C CA . LEU A 1 108 ? -13.204 0.322 7.813 1.00 87.69 108 LEU A CA 1
ATOM 887 C C . LEU A 1 108 ? -14.106 1.562 7.804 1.00 87.69 108 LEU A C 1
ATOM 889 O O . LEU A 1 108 ? -14.589 1.972 8.867 1.00 87.69 108 LEU A O 1
ATOM 893 N N . GLU A 1 109 ? -14.360 2.121 6.623 1.00 85.44 109 GLU A N 1
ATOM 894 C CA . GLU A 1 109 ? -15.250 3.259 6.387 1.00 85.44 109 GLU A CA 1
ATOM 895 C C . GLU A 1 109 ? -16.688 2.927 6.804 1.00 85.44 109 GLU A C 1
ATOM 897 O O . GLU A 1 109 ? -17.261 3.624 7.641 1.00 85.44 109 GLU A O 1
ATOM 902 N N . ILE A 1 110 ? -17.217 1.769 6.383 1.00 84.69 110 ILE A N 1
ATOM 903 C CA . ILE A 1 110 ? -18.543 1.281 6.817 1.00 84.69 110 ILE A CA 1
ATOM 904 C C . ILE A 1 110 ? -18.577 0.801 8.281 1.00 84.69 110 ILE A C 1
ATOM 906 O O . ILE A 1 110 ? -19.582 0.270 8.754 1.00 84.69 110 ILE A O 1
ATOM 910 N N . GLY A 1 111 ? -17.470 0.924 9.016 1.00 80.12 111 GLY A N 1
ATOM 911 C CA . GLY A 1 111 ? -17.362 0.528 10.417 1.00 80.12 111 GLY A CA 1
ATOM 912 C C . GLY A 1 111 ? -17.221 -0.970 10.675 1.00 80.12 111 GLY A C 1
ATOM 913 O O . GLY A 1 111 ? -17.429 -1.410 11.810 1.00 80.12 111 GLY A O 1
ATOM 914 N N . GLY A 1 112 ? -16.865 -1.746 9.654 1.00 85.31 112 GLY A N 1
ATOM 915 C CA . GLY A 1 112 ? -16.456 -3.136 9.790 1.00 85.31 112 GLY A CA 1
ATOM 916 C C . GLY A 1 112 ? -15.058 -3.280 10.394 1.00 85.31 112 GLY A C 1
ATOM 917 O O . GLY A 1 112 ? -14.335 -2.308 10.609 1.00 85.31 112 GLY A O 1
ATOM 918 N N . LEU A 1 113 ? -14.686 -4.527 10.675 1.00 88.69 113 LEU A N 1
ATOM 919 C CA . LEU A 1 113 ? -13.331 -4.899 11.072 1.00 88.69 113 LEU A CA 1
ATOM 920 C C . LEU A 1 113 ? -12.759 -5.864 10.042 1.00 88.69 113 LEU A C 1
ATOM 922 O O . LEU A 1 113 ? -13.440 -6.782 9.581 1.00 88.69 113 LEU A O 1
ATOM 926 N N . VAL A 1 114 ? -11.491 -5.692 9.714 1.00 88.94 114 VAL A N 1
ATOM 927 C CA . VAL A 1 114 ? -10.768 -6.593 8.817 1.00 88.94 114 VAL A CA 1
ATOM 928 C C . VAL A 1 114 ? -10.120 -7.709 9.643 1.00 88.94 114 VAL A C 1
ATOM 930 O O . VAL A 1 114 ? -9.611 -7.464 10.740 1.00 88.94 114 VAL A O 1
ATOM 933 N N . LYS A 1 115 ? -10.132 -8.959 9.162 1.00 90.00 115 LYS A N 1
ATOM 934 C CA . LYS A 1 115 ? -9.426 -10.047 9.867 1.00 90.00 115 LYS A CA 1
ATOM 935 C C . LYS A 1 115 ? -7.911 -9.776 9.930 1.00 90.00 115 LYS A C 1
ATOM 937 O O . LYS A 1 115 ? -7.325 -9.455 8.897 1.00 90.00 115 LYS A O 1
ATOM 942 N N . PRO A 1 116 ? -7.240 -10.014 11.077 1.00 88.94 116 PRO A N 1
ATOM 943 C CA . PRO A 1 116 ? -5.785 -9.849 11.196 1.00 88.94 116 PRO A CA 1
ATOM 944 C C . PRO A 1 116 ? -4.973 -10.667 10.181 1.00 88.94 116 PRO A C 1
ATOM 946 O O . PRO A 1 116 ? -3.912 -10.237 9.742 1.00 88.94 116 PRO A O 1
ATOM 949 N N . SER A 1 117 ? -5.479 -11.835 9.769 1.00 89.69 117 SER A N 1
ATOM 950 C CA . SER A 1 117 ? -4.852 -12.655 8.725 1.00 89.69 117 SER A CA 1
ATOM 951 C C . SER A 1 117 ? -4.766 -11.933 7.382 1.00 89.69 117 SER A C 1
ATOM 953 O O . SER A 1 117 ? -3.785 -12.106 6.664 1.00 89.69 117 SER A O 1
ATOM 955 N N . GLY A 1 118 ? -5.761 -11.108 7.054 1.00 87.94 118 GLY A N 1
ATOM 956 C CA . GLY A 1 118 ? -5.775 -10.361 5.807 1.00 87.94 118 GLY A CA 1
ATOM 957 C C . GLY A 1 118 ? -4.764 -9.212 5.809 1.00 87.94 118 GLY A C 1
ATOM 958 O O . GLY A 1 118 ? -4.038 -9.059 4.832 1.00 87.94 118 GLY A O 1
ATOM 959 N N . PHE A 1 119 ? -4.620 -8.498 6.932 1.00 89.94 119 PHE A N 1
ATOM 960 C CA . PHE A 1 119 ? -3.525 -7.535 7.121 1.00 89.94 119 PHE A CA 1
ATOM 961 C C . PHE A 1 119 ? -2.156 -8.207 7.023 1.00 89.94 119 PHE A C 1
ATOM 963 O O . PHE A 1 119 ? -1.271 -7.711 6.332 1.00 89.94 119 PHE A O 1
ATOM 970 N N . LYS A 1 120 ? -1.981 -9.366 7.668 1.00 91.06 120 LYS A N 1
ATOM 971 C CA . LYS A 1 120 ? -0.727 -10.125 7.602 1.00 91.06 120 LYS A CA 1
ATOM 972 C C . LYS A 1 120 ? -0.371 -10.515 6.165 1.00 91.06 120 LYS A C 1
ATOM 974 O O . LYS A 1 120 ? 0.781 -10.362 5.777 1.00 91.06 120 LYS A O 1
ATOM 979 N N . HIS A 1 121 ? -1.337 -11.007 5.389 1.00 90.12 121 HIS A N 1
ATOM 980 C CA . HIS A 1 121 ? -1.095 -11.371 3.993 1.00 90.12 121 HIS A CA 1
ATOM 981 C C . HIS A 1 121 ? -0.762 -10.142 3.140 1.00 90.12 121 HIS A C 1
ATOM 983 O O . HIS A 1 121 ? 0.210 -10.159 2.395 1.00 90.12 121 HIS A O 1
ATOM 989 N N . TYR A 1 122 ? -1.502 -9.047 3.314 1.00 91.62 122 TYR A N 1
ATOM 990 C CA . TYR A 1 122 ? -1.236 -7.802 2.600 1.00 91.62 122 TYR A CA 1
ATOM 991 C C . TYR A 1 122 ? 0.170 -7.244 2.884 1.00 91.62 122 TYR A C 1
ATOM 993 O O . TYR A 1 122 ? 0.903 -6.930 1.951 1.00 91.62 122 TYR A O 1
ATOM 1001 N N . ASN A 1 123 ? 0.590 -7.224 4.153 1.00 92.75 123 ASN A N 1
ATOM 1002 C CA . ASN A 1 123 ? 1.951 -6.846 4.550 1.00 92.75 123 ASN A CA 1
ATOM 1003 C C . ASN A 1 123 ? 3.025 -7.728 3.891 1.00 92.75 123 ASN A C 1
ATOM 1005 O O . ASN A 1 123 ? 4.081 -7.237 3.508 1.00 92.75 123 ASN A O 1
ATOM 1009 N N . GLN A 1 124 ? 2.778 -9.034 3.745 1.00 92.69 124 GLN A N 1
ATOM 1010 C CA . GLN A 1 124 ? 3.719 -9.926 3.058 1.00 92.69 124 GLN A CA 1
ATOM 1011 C C . GLN A 1 124 ? 3.869 -9.571 1.577 1.00 92.69 124 GLN A C 1
ATOM 1013 O O . GLN A 1 124 ? 4.979 -9.632 1.056 1.00 92.69 124 GLN A O 1
ATOM 1018 N N . GLU A 1 125 ? 2.783 -9.191 0.904 1.00 89.44 125 GLU A N 1
ATOM 1019 C CA . GLU A 1 125 ? 2.845 -8.754 -0.494 1.00 89.44 125 GLU A CA 1
ATOM 1020 C C . GLU A 1 125 ? 3.528 -7.386 -0.637 1.00 89.44 125 GLU A C 1
ATOM 1022 O O . GLU A 1 125 ? 4.350 -7.219 -1.538 1.00 89.44 125 GLU A O 1
ATOM 1027 N N . LEU A 1 126 ? 3.286 -6.444 0.284 1.00 90.81 126 LEU A N 1
ATOM 1028 C CA . LEU A 1 126 ? 4.020 -5.172 0.309 1.00 90.81 126 LEU A CA 1
ATOM 1029 C C . LEU A 1 126 ? 5.514 -5.366 0.563 1.00 90.81 126 LEU A C 1
ATOM 1031 O O . LEU A 1 126 ? 6.331 -4.727 -0.089 1.00 90.81 126 LEU A O 1
ATOM 1035 N N . LYS A 1 127 ? 5.892 -6.299 1.437 1.00 92.12 127 LYS A N 1
ATOM 1036 C CA . LYS A 1 127 ? 7.304 -6.598 1.685 1.00 92.12 127 LYS A CA 1
ATOM 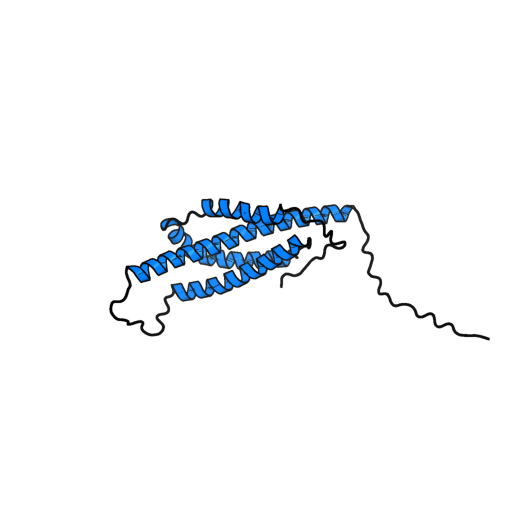1037 C C . LYS A 1 127 ? 8.019 -7.125 0.439 1.00 92.12 127 LYS A C 1
ATOM 1039 O O . LYS A 1 127 ? 9.168 -6.772 0.197 1.00 92.12 127 LYS A O 1
ATOM 1044 N N . LYS A 1 128 ? 7.346 -7.932 -0.390 1.00 89.44 128 LYS A N 1
ATOM 1045 C CA . LYS A 1 128 ? 7.912 -8.352 -1.683 1.00 89.44 128 LYS A CA 1
ATOM 1046 C C . LYS A 1 128 ? 8.159 -7.144 -2.579 1.00 89.44 128 LYS A C 1
ATOM 1048 O O . LYS A 1 128 ? 9.199 -7.079 -3.221 1.00 89.44 128 LYS A O 1
ATOM 1053 N N . LEU A 1 129 ? 7.215 -6.208 -2.634 1.00 87.94 129 LEU A N 1
ATOM 1054 C CA . LEU A 1 129 ? 7.346 -4.983 -3.419 1.00 87.94 129 LEU A CA 1
ATOM 1055 C C . LEU A 1 129 ? 8.517 -4.118 -2.918 1.00 87.94 129 LEU A C 1
ATOM 1057 O O . LEU A 1 129 ? 9.334 -3.673 -3.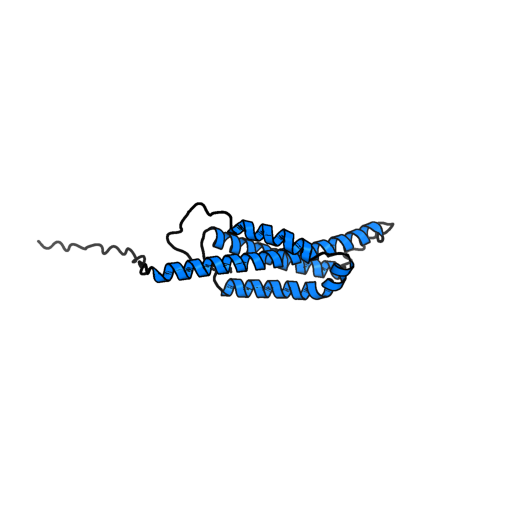723 1.00 87.94 129 LEU A O 1
ATOM 1061 N N . GLU A 1 130 ? 8.653 -3.974 -1.599 1.00 91.06 130 GLU A N 1
ATOM 1062 C CA . GLU A 1 130 ? 9.785 -3.301 -0.954 1.00 91.06 130 GLU A CA 1
ATOM 1063 C C . GLU A 1 130 ? 11.123 -3.953 -1.333 1.00 91.06 130 GLU A C 1
ATOM 1065 O O . GLU A 1 130 ? 12.065 -3.265 -1.710 1.00 91.06 130 GLU A O 1
ATOM 1070 N N . GLU A 1 131 ? 11.219 -5.284 -1.276 1.00 89.81 131 GLU A N 1
ATOM 1071 C CA . GLU A 1 131 ? 12.435 -6.023 -1.636 1.00 89.81 131 GLU A CA 1
ATOM 1072 C C . GLU A 1 131 ? 12.835 -5.807 -3.103 1.00 89.81 131 GLU A C 1
ATOM 1074 O O . GLU A 1 131 ? 14.025 -5.692 -3.398 1.00 89.81 131 GLU A O 1
ATOM 1079 N N . HIS A 1 132 ? 11.864 -5.690 -4.014 1.00 83.50 132 HIS A N 1
ATOM 1080 C CA . HIS A 1 132 ? 12.144 -5.366 -5.414 1.00 83.50 132 HIS A CA 1
ATOM 1081 C C . HIS A 1 132 ? 12.645 -3.922 -5.566 1.00 83.50 132 HIS A C 1
ATOM 1083 O O . HIS A 1 132 ? 13.661 -3.700 -6.230 1.00 83.50 132 HIS A O 1
ATOM 1089 N N . LEU A 1 133 ? 11.985 -2.952 -4.921 1.00 85.56 133 LEU A N 1
ATOM 1090 C CA . LEU A 1 133 ? 12.379 -1.538 -4.975 1.00 85.56 133 LEU A CA 1
ATOM 1091 C C . LEU A 1 133 ? 13.699 -1.256 -4.250 1.00 85.56 133 LEU A C 1
ATOM 1093 O O . LEU A 1 133 ? 14.440 -0.360 -4.639 1.00 85.56 133 LEU A O 1
ATOM 1097 N N . ARG A 1 134 ? 14.070 -2.073 -3.261 1.00 89.12 134 ARG A N 1
ATOM 1098 C CA . ARG A 1 134 ? 15.331 -1.930 -2.522 1.00 89.12 134 ARG A CA 1
ATOM 1099 C C . ARG A 1 134 ? 16.555 -1.916 -3.434 1.00 89.12 134 ARG A C 1
ATOM 1101 O O . ARG A 1 134 ? 17.489 -1.174 -3.169 1.00 89.12 134 ARG A O 1
ATOM 1108 N N . SER A 1 135 ? 16.540 -2.708 -4.506 1.00 82.75 135 SER A N 1
ATOM 1109 C CA . SER A 1 135 ? 17.640 -2.771 -5.478 1.00 82.75 135 SER A CA 1
ATOM 1110 C C . SER A 1 135 ? 17.816 -1.504 -6.324 1.00 82.75 135 SER A C 1
ATOM 1112 O O . SER A 1 135 ? 18.888 -1.294 -6.883 1.00 82.75 135 SER A O 1
ATOM 1114 N N . VAL A 1 136 ? 16.778 -0.671 -6.424 1.00 81.06 136 VAL A N 1
ATOM 1115 C CA . VAL A 1 136 ? 16.752 0.554 -7.242 1.00 81.06 136 VAL A CA 1
ATOM 1116 C C . VAL A 1 136 ? 16.678 1.826 -6.399 1.00 81.06 136 VAL A C 1
ATOM 1118 O O . VAL A 1 136 ? 16.737 2.921 -6.948 1.00 81.06 136 VAL A O 1
ATOM 1121 N N . LYS A 1 137 ? 16.608 1.688 -5.073 1.00 86.50 137 LYS A N 1
ATOM 1122 C CA . LYS A 1 137 ? 16.489 2.801 -4.131 1.00 86.50 137 LYS A CA 1
ATOM 1123 C C . LYS A 1 137 ? 17.664 3.783 -4.212 1.00 86.50 137 LYS A C 1
ATOM 1125 O O . LYS A 1 137 ? 17.462 4.989 -4.231 1.00 86.50 137 LYS A O 1
ATOM 1130 N N . ASP A 1 138 ? 18.890 3.279 -4.344 1.00 84.56 138 ASP A N 1
ATOM 1131 C CA . ASP A 1 138 ? 20.066 4.151 -4.487 1.00 84.56 138 ASP A CA 1
ATOM 1132 C C . ASP A 1 138 ? 19.996 4.989 -5.778 1.00 84.56 138 ASP A C 1
ATOM 1134 O O . ASP A 1 138 ? 20.472 6.122 -5.825 1.00 84.56 138 ASP A O 1
ATOM 1138 N N . VAL A 1 139 ? 19.370 4.445 -6.831 1.00 81.38 139 VAL A N 1
ATOM 1139 C CA . VAL A 1 139 ? 19.176 5.134 -8.115 1.00 81.38 139 VAL A CA 1
ATOM 1140 C C . VAL A 1 139 ? 18.087 6.199 -7.997 1.00 81.38 139 VAL A C 1
ATOM 1142 O O . VAL A 1 139 ? 18.280 7.312 -8.483 1.00 81.38 139 VAL A O 1
ATOM 1145 N N . SER A 1 140 ? 16.961 5.888 -7.345 1.00 84.50 140 SER A N 1
ATOM 1146 C CA . SER A 1 140 ? 15.871 6.853 -7.149 1.00 84.50 140 SER A CA 1
ATOM 1147 C C . SER A 1 140 ? 16.335 8.037 -6.293 1.00 84.50 140 SER A C 1
ATOM 1149 O O . SER A 1 140 ? 16.119 9.189 -6.675 1.00 84.50 140 SER A O 1
ATOM 1151 N N . GLU A 1 141 ? 17.043 7.785 -5.189 1.00 87.56 141 GLU A N 1
ATOM 1152 C CA . GLU A 1 141 ? 17.584 8.834 -4.317 1.00 87.56 141 GLU A CA 1
ATOM 1153 C C . GLU A 1 141 ? 18.633 9.697 -5.034 1.00 87.56 141 GLU A C 1
ATOM 1155 O O . GLU A 1 141 ? 18.563 10.926 -4.963 1.00 87.56 141 GLU A O 1
ATOM 1160 N N . ALA A 1 142 ? 19.553 9.088 -5.794 1.00 85.00 142 ALA A N 1
ATOM 1161 C CA . ALA A 1 142 ? 20.548 9.824 -6.581 1.00 85.00 142 ALA A CA 1
ATOM 1162 C C . ALA A 1 142 ? 19.917 10.726 -7.655 1.00 85.00 142 ALA A C 1
ATOM 1164 O O . ALA A 1 142 ? 20.451 11.795 -7.960 1.00 85.00 142 ALA A O 1
ATOM 1165 N N . ASN A 1 143 ? 18.764 10.326 -8.192 1.00 83.12 143 ASN A N 1
ATOM 1166 C CA . ASN A 1 143 ? 18.008 11.102 -9.170 1.00 83.12 143 ASN A CA 1
ATOM 1167 C C . ASN A 1 143 ? 17.118 12.186 -8.527 1.00 83.12 143 ASN A C 1
ATOM 1169 O O . ASN A 1 143 ? 16.473 12.953 -9.240 1.00 83.12 143 ASN A O 1
ATOM 1173 N N . GLY A 1 144 ? 17.106 12.304 -7.196 1.00 87.50 144 GLY A N 1
ATOM 1174 C CA . GLY A 1 144 ? 16.378 13.353 -6.478 1.00 87.50 144 GLY A CA 1
ATOM 1175 C C . GLY A 1 144 ? 14.992 12.943 -5.982 1.00 87.50 144 GLY A C 1
ATOM 1176 O O . GLY A 1 144 ? 14.174 13.813 -5.674 1.00 87.50 144 GLY A O 1
ATOM 1177 N N . PHE A 1 145 ? 14.706 11.642 -5.872 1.00 88.88 145 PHE A N 1
ATOM 1178 C CA . PHE A 1 145 ? 13.476 11.164 -5.245 1.00 88.88 145 PHE A CA 1
ATOM 1179 C C . PHE A 1 145 ? 13.441 11.531 -3.752 1.00 88.88 145 PHE A C 1
ATOM 1181 O O . PHE A 1 145 ? 14.066 10.896 -2.903 1.00 88.88 145 PHE A O 1
ATOM 1188 N N . ALA A 1 146 ? 12.676 12.568 -3.413 1.00 90.88 146 ALA A N 1
ATOM 1189 C CA . ALA A 1 146 ? 12.552 13.074 -2.049 1.00 90.88 146 ALA A CA 1
ATOM 1190 C C . ALA A 1 146 ? 11.488 12.302 -1.245 1.00 90.88 146 ALA A C 1
ATOM 1192 O O . ALA A 1 146 ? 10.385 12.805 -1.000 1.00 90.88 146 ALA A O 1
ATOM 1193 N N . ARG A 1 147 ? 11.822 11.076 -0.819 1.00 91.50 147 ARG A N 1
ATOM 1194 C CA . ARG A 1 147 ? 10.898 10.156 -0.124 1.00 91.50 147 ARG A CA 1
ATOM 1195 C C . ARG A 1 147 ? 10.181 10.796 1.069 1.00 91.50 147 ARG A C 1
ATOM 1197 O O . ARG A 1 147 ? 8.964 10.692 1.164 1.00 91.50 147 ARG A O 1
ATOM 1204 N N . GLU A 1 148 ? 10.910 11.488 1.943 1.00 92.38 148 GLU A N 1
ATOM 1205 C CA . GLU A 1 148 ? 10.361 12.093 3.170 1.00 92.38 148 GLU A CA 1
ATOM 1206 C C . GLU A 1 148 ? 9.350 13.218 2.886 1.00 92.38 148 GLU A C 1
ATOM 1208 O O . GLU A 1 148 ? 8.317 13.324 3.550 1.00 92.38 148 GLU A O 1
ATOM 1213 N N . ALA A 1 149 ? 9.610 14.042 1.866 1.00 92.31 149 ALA A N 1
ATOM 1214 C CA . ALA A 1 149 ? 8.710 15.127 1.478 1.00 92.31 149 ALA A CA 1
ATOM 1215 C C . ALA A 1 149 ? 7.388 14.578 0.919 1.00 92.31 149 ALA A C 1
ATOM 1217 O O . ALA A 1 149 ? 6.303 15.047 1.278 1.00 92.31 149 ALA A O 1
ATOM 1218 N N . ILE A 1 150 ? 7.478 13.543 0.078 1.00 89.81 150 ILE A N 1
ATOM 1219 C CA . ILE A 1 150 ? 6.309 12.846 -0.463 1.00 89.81 150 ILE A CA 1
ATOM 1220 C C . ILE A 1 150 ? 5.539 12.163 0.674 1.00 89.81 150 ILE A C 1
ATOM 1222 O O . ILE A 1 150 ? 4.320 12.312 0.757 1.00 89.81 150 ILE A O 1
ATOM 1226 N N . GLU A 1 151 ? 6.236 11.478 1.581 1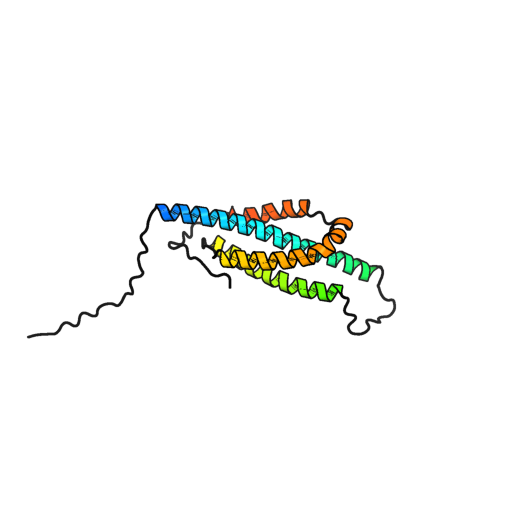.00 93.12 151 GLU A N 1
ATOM 1227 C CA . GLU A 1 151 ? 5.643 10.800 2.736 1.00 93.12 151 GLU A CA 1
ATOM 1228 C C . GLU A 1 151 ? 4.815 11.762 3.590 1.00 93.12 151 GLU A C 1
ATOM 1230 O O . GLU A 1 151 ? 3.649 11.478 3.864 1.00 93.12 151 GLU A O 1
ATOM 1235 N N . SER A 1 152 ? 5.365 12.932 3.929 1.00 92.00 152 SER A N 1
ATOM 1236 C CA . SER A 1 152 ? 4.642 13.963 4.680 1.00 92.00 152 SER A CA 1
ATOM 1237 C C . SER A 1 152 ? 3.357 14.394 3.967 1.00 92.00 152 SER A C 1
ATOM 1239 O O . SER A 1 152 ? 2.293 14.447 4.587 1.00 92.00 152 SER A O 1
ATOM 1241 N N . SER A 1 153 ? 3.419 14.628 2.653 1.00 90.31 153 SER A N 1
ATOM 1242 C CA . SER A 1 153 ? 2.251 15.051 1.869 1.00 90.31 153 SER A CA 1
ATOM 1243 C C . SER A 1 153 ? 1.147 13.985 1.826 1.00 90.31 153 SER A C 1
ATOM 1245 O O . SER A 1 153 ? -0.035 14.288 2.000 1.00 90.31 153 SER A O 1
ATOM 1247 N N . ILE A 1 154 ? 1.533 12.720 1.661 1.00 91.81 154 ILE A N 1
ATOM 1248 C CA . ILE A 1 154 ? 0.621 11.586 1.513 1.00 91.81 154 ILE A CA 1
ATOM 1249 C C . ILE A 1 154 ? 0.036 11.173 2.865 1.00 91.81 154 ILE A C 1
ATOM 1251 O O . ILE A 1 154 ? -1.146 10.831 2.943 1.00 91.81 154 ILE A O 1
ATOM 1255 N N . PHE A 1 155 ? 0.822 11.246 3.940 1.00 92.81 155 PHE A N 1
ATOM 1256 C CA . PHE A 1 155 ? 0.373 10.923 5.292 1.00 92.81 155 PHE A CA 1
ATOM 1257 C C . PHE A 1 155 ? -0.875 11.721 5.680 1.00 92.81 155 PHE A C 1
ATOM 1259 O O . PHE A 1 155 ? -1.849 11.147 6.171 1.00 92.81 155 PHE A O 1
ATOM 1266 N N . HIS A 1 156 ? -0.901 13.024 5.390 1.00 90.19 156 HIS A N 1
ATOM 1267 C CA . HIS A 1 156 ? -2.063 13.869 5.670 1.00 90.19 156 HIS A CA 1
ATOM 1268 C C . HIS A 1 156 ? -3.313 13.469 4.870 1.00 90.19 156 HIS A C 1
ATOM 1270 O O . HIS A 1 156 ? -4.417 13.511 5.417 1.00 90.19 156 HIS A O 1
ATOM 1276 N N . LEU A 1 157 ? -3.155 13.036 3.615 1.00 89.56 157 LEU A N 1
ATOM 1277 C CA . LEU A 1 157 ? -4.262 12.563 2.773 1.00 89.56 157 LEU A CA 1
ATOM 1278 C C . LEU A 1 157 ? -4.872 11.260 3.304 1.00 89.56 157 LEU A C 1
ATOM 1280 O O . LEU A 1 157 ? -6.089 11.108 3.339 1.00 89.56 157 LEU A O 1
ATOM 1284 N N . TRP A 1 158 ? -4.039 10.324 3.758 1.00 92.62 158 TRP A N 1
ATOM 1285 C CA . TRP A 1 158 ? -4.532 9.082 4.357 1.00 92.62 158 TRP A CA 1
ATOM 1286 C C . TRP A 1 158 ? -5.178 9.309 5.715 1.00 92.62 158 TRP A C 1
ATOM 1288 O O . TRP A 1 158 ? -6.187 8.683 6.039 1.00 92.62 158 TRP A O 1
ATOM 1298 N N . LYS A 1 159 ? -4.620 10.215 6.517 1.00 90.12 159 LYS A N 1
ATOM 1299 C CA . LYS A 1 159 ? -5.177 10.540 7.827 1.00 90.12 159 LYS A CA 1
ATOM 1300 C C . LYS A 1 159 ? -6.568 11.171 7.705 1.00 90.12 159 LYS A C 1
ATOM 1302 O O . LYS A 1 159 ? -7.489 10.758 8.412 1.00 90.12 159 LYS A O 1
ATOM 1307 N N . SER A 1 160 ? -6.745 12.101 6.762 1.00 88.88 160 SER A N 1
ATOM 1308 C CA . SER A 1 160 ? -8.027 12.781 6.539 1.00 88.88 160 SER A CA 1
ATOM 1309 C C . SER A 1 160 ? -9.145 11.826 6.101 1.00 88.88 160 SER A C 1
ATOM 1311 O O . SER A 1 160 ? -10.295 12.022 6.495 1.00 88.88 160 SER A O 1
ATOM 1313 N N . LEU A 1 161 ? -8.807 10.737 5.397 1.00 83.56 161 LEU A N 1
ATOM 1314 C CA . LEU A 1 161 ? -9.747 9.690 4.974 1.00 83.56 161 LEU A CA 1
ATOM 1315 C C . LEU A 1 161 ? -10.517 9.055 6.144 1.00 83.56 161 LEU A C 1
ATOM 1317 O O . LEU A 1 161 ? -11.663 8.644 5.983 1.00 83.56 161 LEU A O 1
ATOM 1321 N N . PHE A 1 162 ? -9.905 8.967 7.329 1.00 80.62 162 PHE A N 1
ATOM 1322 C CA . PHE A 1 162 ? -10.521 8.340 8.502 1.00 80.62 162 PHE A CA 1
ATOM 1323 C C . PHE A 1 162 ? -10.918 9.311 9.617 1.00 80.62 162 PHE A C 1
ATOM 1325 O O . PHE A 1 162 ? -11.650 8.881 10.521 1.00 80.62 162 PHE A O 1
ATOM 1332 N N . GLU A 1 163 ? -10.426 10.553 9.571 1.00 81.06 163 GLU A N 1
ATOM 1333 C CA . GLU A 1 163 ? -10.837 11.663 10.443 1.00 81.06 163 GLU A CA 1
ATOM 1334 C C . GLU A 1 163 ? -12.191 12.247 10.019 1.00 81.06 163 GLU A C 1
ATOM 1336 O O . GLU A 1 163 ? -12.926 12.732 10.880 1.00 81.06 163 GLU A O 1
ATOM 1341 N N . ALA A 1 164 ? -12.552 12.154 8.731 1.00 67.81 164 ALA A N 1
ATOM 1342 C CA . ALA A 1 164 ? -13.873 12.537 8.248 1.00 67.81 164 ALA A CA 1
ATOM 1343 C C . ALA A 1 164 ? -14.959 11.791 9.040 1.00 67.81 164 ALA A C 1
ATOM 1345 O O . ALA A 1 164 ? -15.017 10.558 9.051 1.00 67.81 164 ALA A O 1
ATOM 1346 N N . THR A 1 165 ? -15.783 12.556 9.756 1.00 57.06 165 THR A N 1
ATOM 1347 C CA . THR A 1 165 ? -16.842 12.058 10.630 1.00 57.06 165 THR A CA 1
ATOM 1348 C C . THR A 1 165 ? -17.768 11.160 9.812 1.00 57.06 165 THR A C 1
ATOM 1350 O O . THR A 1 165 ? -18.433 11.667 8.909 1.00 57.06 165 THR A O 1
ATOM 1353 N N . PRO A 1 166 ? -17.848 9.843 10.077 1.00 55.84 166 PRO A N 1
ATOM 1354 C CA . PRO A 1 166 ? -18.863 9.037 9.429 1.00 55.84 166 PRO A CA 1
ATOM 1355 C C . PRO A 1 166 ? -20.207 9.517 9.971 1.00 55.84 166 PRO A C 1
ATOM 1357 O O . PRO A 1 166 ? -20.503 9.309 11.153 1.00 55.84 166 PRO A O 1
ATOM 1360 N N . GLU A 1 167 ? -21.004 10.185 9.132 1.00 55.34 167 GLU A N 1
ATOM 1361 C CA . GLU A 1 167 ? -22.427 10.360 9.409 1.00 55.34 167 GLU A CA 1
ATOM 1362 C C . GLU A 1 167 ? -22.970 8.981 9.778 1.00 55.34 167 GLU A C 1
ATOM 1364 O O . GLU A 1 167 ? -22.826 8.007 9.038 1.00 55.34 167 GLU A O 1
ATOM 1369 N N . MET A 1 168 ? -23.449 8.885 11.014 1.00 48.91 168 MET A N 1
ATOM 1370 C CA . MET A 1 168 ? -23.679 7.646 11.737 1.00 48.91 168 MET A CA 1
ATOM 1371 C C . MET A 1 168 ? -24.656 6.711 11.012 1.00 48.91 168 MET A C 1
ATOM 1373 O O . MET A 1 168 ? -25.822 6.601 11.384 1.00 48.91 168 MET A O 1
ATOM 1377 N N . ILE A 1 169 ? -24.175 5.896 10.082 1.00 51.09 169 ILE A N 1
ATOM 1378 C CA . ILE A 1 169 ? -24.745 4.566 9.904 1.00 51.09 169 ILE A CA 1
ATOM 1379 C C . ILE A 1 169 ? -24.037 3.711 10.942 1.00 51.09 169 ILE A C 1
ATOM 1381 O O . ILE A 1 169 ? -23.099 2.992 10.622 1.00 51.09 169 ILE A O 1
ATOM 1385 N N . HIS A 1 170 ? -24.430 3.842 12.215 1.00 52.53 170 HIS A N 1
ATOM 1386 C CA . HIS A 1 170 ? -24.040 2.888 13.250 1.00 52.53 170 HIS A CA 1
ATOM 1387 C C . HIS A 1 170 ? -24.453 1.503 12.743 1.00 52.53 170 HIS A C 1
ATOM 1389 O O . HIS A 1 170 ? -25.651 1.194 12.741 1.00 52.53 170 HIS A O 1
ATOM 1395 N N . PRO A 1 171 ? -23.525 0.635 12.300 1.00 52.88 171 PRO A N 1
ATOM 1396 C CA . PRO A 1 171 ? -23.915 -0.708 11.950 1.00 52.88 171 PRO A CA 1
ATOM 1397 C C . PRO A 1 171 ? -24.251 -1.336 13.294 1.00 52.88 171 PRO A C 1
ATOM 1399 O O . PRO A 1 171 ? -23.366 -1.551 14.122 1.00 52.88 171 PRO A O 1
ATOM 1402 N N . SER A 1 172 ? -25.527 -1.643 13.523 1.00 56.78 172 SER A N 1
ATOM 1403 C CA . SER A 1 172 ? -25.995 -2.326 14.738 1.00 56.78 172 SER A CA 1
ATOM 1404 C C . SER A 1 172 ? -25.241 -3.638 15.007 1.00 56.78 172 SER A C 1
ATOM 1406 O O . SER A 1 172 ? -25.336 -4.210 16.092 1.00 56.78 172 SER A O 1
ATOM 1408 N N . LYS A 1 173 ? -24.459 -4.120 14.027 1.00 59.97 173 LYS A N 1
ATOM 1409 C CA . LYS A 1 173 ? -23.538 -5.247 14.132 1.00 59.97 173 LYS A CA 1
ATOM 1410 C C . LYS A 1 173 ? -22.235 -4.955 13.379 1.00 59.97 173 LYS A C 1
ATOM 1412 O O . LYS A 1 173 ? -22.203 -5.023 12.152 1.00 59.97 173 LYS A O 1
ATOM 1417 N N . THR A 1 174 ? -21.141 -4.722 14.106 1.00 64.88 174 THR A N 1
ATOM 1418 C CA . THR A 1 174 ? -19.777 -4.777 13.550 1.00 64.88 174 THR A CA 1
ATOM 1419 C C . THR A 1 174 ? -19.519 -6.182 13.007 1.00 64.88 174 THR A C 1
ATOM 1421 O O . THR A 1 174 ? -19.456 -7.144 13.779 1.00 64.88 174 THR A O 1
ATOM 1424 N N . LYS A 1 175 ? -19.393 -6.315 11.684 1.00 74.38 175 LYS A N 1
ATOM 1425 C CA . LYS A 1 175 ? -19.021 -7.572 11.024 1.00 74.38 175 LYS A CA 1
ATOM 1426 C C . LYS A 1 175 ? -17.512 -7.606 10.813 1.00 74.38 175 LYS A C 1
ATOM 1428 O O . LYS A 1 175 ? -16.917 -6.611 10.406 1.00 74.38 175 LYS A O 1
ATOM 1433 N N . VAL A 1 176 ? -16.913 -8.760 11.090 1.00 76.88 176 VAL A N 1
ATOM 1434 C CA . VAL A 1 176 ? -15.524 -9.042 10.728 1.00 76.88 176 VAL A CA 1
ATOM 1435 C C . VAL A 1 176 ? -15.529 -9.628 9.319 1.00 76.88 176 VAL A C 1
ATOM 1437 O O . VAL A 1 176 ? -16.180 -10.649 9.095 1.00 76.88 176 VAL A O 1
ATOM 1440 N N . LEU A 1 177 ? -14.846 -8.980 8.380 1.00 78.06 177 LEU A N 1
ATOM 1441 C CA . LEU A 1 177 ? -14.854 -9.342 6.962 1.00 78.06 177 LEU A CA 1
ATOM 1442 C C . LEU A 1 177 ? -13.504 -9.927 6.526 1.00 78.06 177 LEU A C 1
ATOM 1444 O O . LEU A 1 177 ? -12.441 -9.536 7.018 1.00 78.06 177 LEU A O 1
ATOM 1448 N N . GLU A 1 178 ? -13.566 -10.901 5.618 1.00 75.88 178 GLU A N 1
ATOM 1449 C CA . GLU A 1 178 ? -12.397 -11.471 4.945 1.00 75.88 178 GLU A CA 1
ATOM 1450 C C . GLU A 1 178 ? -11.992 -10.616 3.743 1.00 75.88 178 GLU A C 1
ATOM 1452 O O . GLU A 1 178 ? -12.837 -10.078 3.023 1.00 75.88 178 GLU A O 1
ATOM 1457 N N . LEU A 1 179 ? -10.679 -10.475 3.558 1.00 73.25 179 LEU A N 1
ATOM 1458 C CA . LEU A 1 179 ? -10.085 -9.723 2.452 1.00 73.25 179 LEU A CA 1
ATOM 1459 C C . LEU A 1 179 ? -9.912 -10.558 1.182 1.00 73.25 179 LEU A C 1
ATOM 1461 O O . LEU A 1 179 ? -9.885 -9.978 0.094 1.00 73.25 179 LEU A O 1
ATOM 1465 N N . PHE A 1 180 ? -9.811 -11.879 1.334 1.00 73.62 180 PHE A N 1
ATOM 1466 C CA . PHE A 1 180 ? -9.480 -12.855 0.299 1.00 73.62 180 PHE A CA 1
ATOM 1467 C C . PHE A 1 180 ? -10.550 -13.933 0.268 1.00 73.62 180 PHE A C 1
ATOM 1469 O O . PHE A 1 180 ? -10.922 -14.384 1.375 1.00 73.62 180 PHE A O 1
#

Organism: Arabidopsis thaliana (NCBI:txid3702)

Foldseek 3Di:
DDPPPPPPPPPPPCPPPPDPDPVVVVVLVVQLVVLLVLLLVLQLLLVLLVVLLVLVVVVVVCCCVPPVPPPDPPPPDDPPDVVVVLSVVLVVLSVVSVLLSVVSLVCSLLPAAEDVVSSVVSVVSSVVSVVSCVVCVVVSVVVPNPSVVSSVVSSVVSVVSNVPDRPDPPVPDHHHDYSD

Radius of gyration: 25.46 Å; chains: 1; bounding box: 84×49×66 Å

Sequence (180 aa):
MSMTDRVLRHNKRLLQESRYSPYTLGTKEKQKHKQKEEAVQLGVELSLFVAEAMFLLSDAYYVFETYIKPKNGVYKDGGKSSQWEQFKTFSYQFSFGVRVLARIVSILEIGGLVKPSGFKHYNQELKKLEEHLRSVKDVSEANGFAREAIESSIFHLWKSLFEATPEMIHPSKTKVLELF